Protein AF-A0A0F9EV91-F1 (afdb_monomer_lite)

pLDDT: mean 70.9, std 22.97, range [30.31, 96.44]

Secondary structure (DSSP, 8-state):
--HHHHHHHHHHHTS-HHHHHHHHH-TTS-HHHHHHHTT-SSTHHHHHHHHSTTS-HHHHHHHHHH-GGGTTT--TT-TTS-TTTSPP--S-------TT------S--------

Foldseek 3Di:
DDPVLVVLLVVLVPDDPVVLLVLLQDLPRAQSSLVSQCPDPPPVNVLSNQLHLNHDAVSLVVCCVVPVVCLLARNPNHPSHDPVSRPDCPPDPRPNPPPDDDDPPPDDPPPPDDD

Organism: NCBI:txid412755

Radius of gyration: 16.53 Å; chains: 1; bounding box: 35×43×43 Å

Structure (mmCIF, N/CA/C/O backbone):
data_AF-A0A0F9EV91-F1
#
_entry.id   AF-A0A0F9EV91-F1
#
loop_
_atom_site.group_PDB
_atom_site.id
_atom_site.type_symbol
_atom_site.label_atom_id
_atom_site.label_alt_id
_atom_site.label_comp_id
_atom_site.label_asym_id
_atom_site.label_entity_id
_atom_site.label_seq_id
_atom_site.pdbx_PDB_ins_code
_atom_site.Cartn_x
_atom_site.Cartn_y
_atom_site.Cartn_z
_atom_site.occupancy
_atom_site.B_iso_or_equiv
_atom_site.auth_seq_id
_atom_site.auth_comp_id
_atom_site.auth_asym_id
_atom_site.auth_atom_id
_atom_site.pdbx_PDB_model_num
ATOM 1 N N . MET A 1 1 ? 9.365 -17.463 0.350 1.00 67.69 1 MET A N 1
ATOM 2 C CA . MET A 1 1 ? 9.348 -16.663 -0.888 1.00 67.69 1 MET A CA 1
ATOM 3 C C . MET A 1 1 ? 9.057 -17.590 -2.054 1.00 67.69 1 MET A C 1
ATOM 5 O O . MET A 1 1 ? 9.754 -18.586 -2.202 1.00 67.69 1 MET A O 1
ATOM 9 N N . THR A 1 2 ? 7.993 -17.325 -2.809 1.00 90.00 2 THR A N 1
ATOM 10 C CA . THR A 1 2 ? 7.573 -18.135 -3.971 1.00 90.00 2 THR A CA 1
ATOM 11 C C . THR A 1 2 ? 8.093 -17.542 -5.288 1.00 90.00 2 THR A C 1
ATOM 13 O O . THR A 1 2 ? 8.370 -16.348 -5.348 1.00 90.00 2 THR A O 1
ATOM 16 N N . ILE A 1 3 ? 8.178 -18.339 -6.365 1.00 90.38 3 ILE A N 1
ATOM 17 C CA . ILE A 1 3 ? 8.597 -17.857 -7.704 1.00 90.38 3 ILE A CA 1
ATOM 18 C C . ILE A 1 3 ? 7.762 -16.639 -8.136 1.00 90.38 3 ILE A C 1
ATOM 20 O O . ILE A 1 3 ? 8.305 -15.615 -8.533 1.00 90.38 3 ILE A O 1
ATOM 24 N N . LYS A 1 4 ? 6.443 -16.697 -7.920 1.00 88.25 4 LYS A N 1
ATOM 25 C CA . LYS A 1 4 ? 5.525 -15.590 -8.225 1.00 88.25 4 LYS A CA 1
ATOM 26 C C . LYS A 1 4 ? 5.790 -14.322 -7.402 1.00 88.25 4 LYS A C 1
ATOM 28 O O . LYS A 1 4 ? 5.516 -13.227 -7.867 1.00 88.25 4 LYS A O 1
ATOM 33 N N . GLU A 1 5 ? 6.247 -14.434 -6.149 1.00 87.00 5 GLU A N 1
ATOM 34 C CA . GLU A 1 5 ? 6.655 -13.252 -5.361 1.00 87.00 5 GLU A CA 1
ATOM 35 C C . GLU A 1 5 ? 7.905 -12.605 -5.949 1.00 87.00 5 GLU A C 1
ATOM 37 O O . GLU A 1 5 ? 7.955 -11.383 -6.048 1.00 87.00 5 GLU A O 1
ATOM 42 N N . PHE A 1 6 ? 8.877 -13.421 -6.361 1.00 90.44 6 PHE A N 1
ATOM 43 C CA . PHE A 1 6 ? 10.119 -12.938 -6.952 1.00 90.44 6 PHE A CA 1
ATOM 44 C C . PHE A 1 6 ? 9.869 -12.196 -8.271 1.00 90.44 6 PHE A C 1
ATOM 46 O O . PHE A 1 6 ? 10.371 -11.092 -8.455 1.00 90.44 6 PHE A O 1
ATOM 53 N N . GLU A 1 7 ? 9.032 -12.750 -9.152 1.00 93.81 7 GLU A N 1
ATOM 54 C CA . GLU A 1 7 ? 8.648 -12.106 -10.417 1.00 93.81 7 GLU A CA 1
ATOM 55 C C . GLU A 1 7 ? 7.962 -10.754 -10.193 1.00 93.81 7 GLU A C 1
ATOM 57 O O . GLU A 1 7 ? 8.309 -9.768 -10.842 1.00 93.81 7 GLU A O 1
ATOM 62 N N . ILE A 1 8 ? 7.021 -10.684 -9.242 1.00 92.75 8 ILE A N 1
ATOM 63 C CA . ILE A 1 8 ? 6.346 -9.426 -8.901 1.00 92.75 8 ILE A CA 1
ATOM 64 C C . ILE A 1 8 ? 7.358 -8.421 -8.352 1.00 92.75 8 ILE A C 1
ATOM 66 O O . ILE A 1 8 ? 7.377 -7.281 -8.800 1.00 92.75 8 ILE A O 1
ATOM 70 N N . GLN A 1 9 ? 8.213 -8.822 -7.409 1.00 92.44 9 GLN A N 1
ATOM 71 C CA . GLN A 1 9 ? 9.213 -7.925 -6.833 1.00 92.44 9 GLN A CA 1
ATOM 72 C C . GLN A 1 9 ? 10.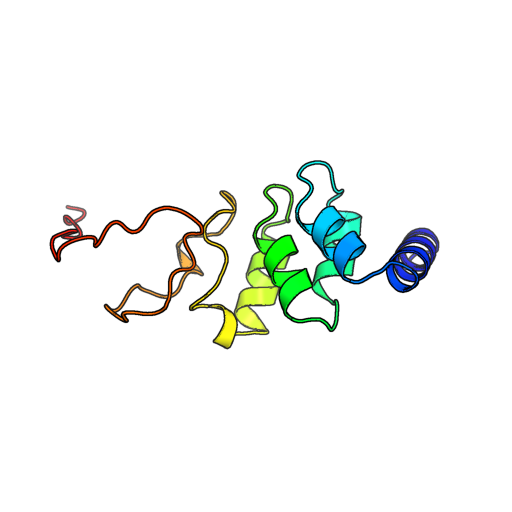181 -7.393 -7.897 1.00 92.44 9 GLN A C 1
ATOM 74 O O . GLN A 1 9 ? 10.485 -6.202 -7.900 1.00 92.44 9 GLN A O 1
ATOM 79 N N . TYR A 1 10 ? 10.626 -8.250 -8.817 1.00 93.38 10 TYR A N 1
ATOM 80 C CA . TYR A 1 10 ? 11.481 -7.851 -9.929 1.00 93.38 10 TYR A CA 1
ATOM 81 C C . TYR A 1 10 ? 10.779 -6.844 -10.848 1.00 93.38 10 TYR A C 1
ATOM 83 O O . TYR A 1 10 ? 11.345 -5.798 -11.161 1.00 93.38 10 TYR A O 1
ATOM 91 N N . ALA A 1 11 ? 9.523 -7.114 -11.220 1.00 94.56 11 ALA A N 1
ATOM 92 C CA . ALA A 1 11 ? 8.730 -6.199 -12.034 1.00 94.56 11 ALA A CA 1
ATOM 93 C C . ALA A 1 11 ? 8.560 -4.835 -11.346 1.00 94.56 11 ALA A C 1
ATOM 95 O O . ALA A 1 11 ? 8.824 -3.805 -11.963 1.00 94.56 11 ALA A O 1
ATOM 96 N N . LEU A 1 12 ? 8.199 -4.821 -10.059 1.00 94.81 12 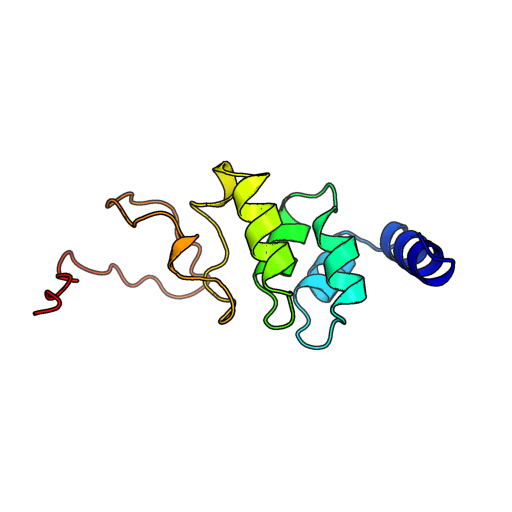LEU A N 1
ATOM 97 C CA . LEU A 1 12 ? 8.052 -3.591 -9.276 1.00 94.81 12 LEU A CA 1
ATOM 98 C C . LEU A 1 12 ? 9.370 -2.810 -9.168 1.00 94.81 12 LEU A C 1
ATOM 100 O O . LEU A 1 12 ? 9.352 -1.590 -9.272 1.00 94.81 12 LEU A O 1
ATOM 104 N N . GLY A 1 13 ? 10.512 -3.491 -9.033 1.00 92.69 13 GLY A N 1
ATOM 105 C CA . GLY A 1 13 ? 11.829 -2.849 -8.962 1.00 92.69 13 GLY A CA 1
ATOM 106 C C . GLY A 1 13 ? 12.264 -2.129 -10.245 1.00 92.69 13 GLY A C 1
ATOM 107 O O . GLY A 1 13 ? 13.189 -1.323 -10.201 1.00 92.69 13 GLY A O 1
ATOM 108 N N . SER A 1 14 ? 11.608 -2.406 -11.375 1.00 94.12 14 SER A N 1
ATOM 109 C CA . SER A 1 14 ? 11.851 -1.730 -12.659 1.00 94.12 14 SER A CA 1
ATOM 110 C C . SER A 1 14 ? 10.935 -0.527 -12.910 1.00 94.12 14 SER A C 1
ATOM 112 O O . SER A 1 14 ? 11.157 0.227 -13.858 1.00 94.12 14 SER A O 1
ATOM 114 N N . LEU A 1 15 ? 9.900 -0.347 -12.082 1.00 95.00 15 LEU A N 1
ATOM 115 C CA . LEU A 1 15 ? 8.934 0.736 -12.230 1.00 95.00 15 LEU A CA 1
ATOM 116 C C . LEU A 1 15 ? 9.480 2.054 -11.682 1.00 95.00 15 LEU A C 1
ATOM 118 O O . LEU A 1 15 ? 10.293 2.091 -10.758 1.00 95.00 15 LEU A O 1
ATOM 122 N N . SER A 1 16 ? 8.979 3.159 -12.234 1.00 96.00 16 SER A N 1
ATOM 123 C CA . SER A 1 16 ? 9.256 4.477 -11.672 1.00 96.00 16 SER A CA 1
ATOM 124 C C . SER A 1 16 ? 8.563 4.644 -10.316 1.00 96.00 16 SER A C 1
ATOM 126 O O . SER A 1 16 ? 7.532 4.025 -10.039 1.00 96.00 16 SER A O 1
ATOM 128 N N . ILE A 1 17 ? 9.081 5.548 -9.482 1.00 93.00 17 ILE A N 1
ATOM 129 C CA . ILE A 1 17 ? 8.441 5.903 -8.205 1.00 93.00 17 ILE A CA 1
ATOM 130 C C . ILE A 1 17 ? 6.993 6.360 -8.442 1.00 93.00 17 ILE A C 1
ATOM 132 O O . ILE A 1 17 ? 6.104 6.024 -7.664 1.00 93.00 17 ILE A O 1
ATOM 136 N N . ASP A 1 18 ? 6.724 7.087 -9.528 1.00 94.81 18 ASP A N 1
ATOM 137 C CA . ASP A 1 18 ? 5.375 7.558 -9.845 1.00 94.81 18 ASP A CA 1
ATOM 138 C C . ASP A 1 18 ? 4.426 6.417 -10.225 1.00 94.81 18 ASP A C 1
ATOM 140 O O . ASP A 1 18 ? 3.263 6.425 -9.813 1.00 94.81 18 ASP A O 1
ATOM 144 N N . ASP A 1 19 ? 4.910 5.400 -10.937 1.00 96.31 19 ASP A N 1
ATOM 145 C CA . ASP A 1 19 ? 4.122 4.204 -11.245 1.00 96.31 19 ASP A CA 1
ATOM 146 C C . ASP A 1 19 ? 3.836 3.387 -9.985 1.00 96.31 19 ASP A C 1
ATOM 148 O O . ASP A 1 19 ? 2.702 2.951 -9.777 1.00 96.31 19 ASP A O 1
ATOM 152 N N . LEU A 1 20 ? 4.822 3.250 -9.094 1.00 96.44 20 LEU A N 1
ATOM 153 C CA . LEU A 1 20 ? 4.639 2.603 -7.794 1.00 96.44 20 LEU A CA 1
ATOM 154 C C . LEU A 1 20 ? 3.604 3.347 -6.940 1.00 96.44 20 LEU A C 1
ATOM 156 O O . LEU A 1 20 ? 2.754 2.709 -6.317 1.00 96.44 20 LEU A O 1
ATOM 160 N N . ARG A 1 21 ? 3.597 4.688 -6.959 1.00 93.69 21 ARG A N 1
ATOM 161 C CA . ARG A 1 21 ? 2.563 5.502 -6.289 1.00 93.69 21 ARG A CA 1
ATOM 162 C C . ARG A 1 21 ? 1.184 5.264 -6.886 1.00 93.69 21 ARG A C 1
ATOM 164 O O . ARG A 1 21 ? 0.234 5.048 -6.135 1.00 93.69 21 ARG A O 1
ATOM 171 N N . ARG A 1 22 ? 1.061 5.292 -8.218 1.00 94.62 22 ARG A N 1
ATOM 172 C CA . ARG A 1 22 ? -0.207 5.025 -8.920 1.00 94.62 22 ARG A CA 1
ATOM 173 C C . ARG A 1 22 ? -0.734 3.637 -8.580 1.00 94.62 22 ARG A C 1
ATOM 175 O O . ARG A 1 22 ? -1.923 3.481 -8.316 1.00 94.62 22 ARG A O 1
ATOM 182 N N . LEU A 1 23 ? 0.152 2.645 -8.533 1.00 95.88 23 LEU A N 1
ATOM 183 C CA . LEU A 1 23 ? -0.189 1.277 -8.169 1.00 95.88 23 LEU A CA 1
ATOM 184 C C . LEU A 1 23 ? -0.626 1.184 -6.702 1.00 95.88 23 LEU A C 1
ATOM 186 O O . LEU A 1 23 ? -1.665 0.597 -6.414 1.00 95.88 23 LEU A O 1
ATOM 190 N N . ALA A 1 24 ? 0.102 1.819 -5.783 1.00 93.12 24 ALA A N 1
ATOM 191 C CA . ALA A 1 24 ? -0.250 1.856 -4.367 1.00 93.12 24 ALA A CA 1
ATOM 192 C C . ALA A 1 24 ? -1.604 2.541 -4.114 1.00 93.12 24 ALA A C 1
ATOM 194 O O . ALA A 1 24 ? -2.352 2.089 -3.258 1.00 93.12 24 ALA A O 1
ATOM 195 N N . GLN A 1 25 ? -1.961 3.581 -4.872 1.00 90.81 25 GLN A N 1
ATOM 196 C CA . GLN A 1 25 ? -3.242 4.292 -4.736 1.00 90.81 25 GLN A CA 1
ATOM 197 C C . GLN A 1 25 ? -4.430 3.587 -5.404 1.00 90.81 25 GLN A C 1
ATOM 199 O O . GLN A 1 25 ? -5.582 3.876 -5.078 1.00 90.81 25 GLN A O 1
ATOM 204 N N . ASN A 1 26 ? -4.179 2.700 -6.364 1.00 92.88 26 ASN A N 1
ATOM 205 C CA . ASN A 1 26 ? -5.232 2.072 -7.147 1.00 92.88 26 ASN A CA 1
ATOM 206 C C . ASN A 1 26 ? -6.011 1.052 -6.299 1.00 92.88 26 ASN A C 1
ATOM 208 O O . ASN A 1 26 ? -5.472 0.032 -5.868 1.00 92.88 26 ASN A O 1
ATOM 212 N N . SER A 1 27 ? -7.308 1.294 -6.107 1.00 89.50 27 SER A N 1
ATOM 213 C CA . SER A 1 27 ? -8.221 0.423 -5.353 1.00 89.50 27 SER A CA 1
ATOM 214 C C . SER A 1 27 ? -8.486 -0.933 -6.015 1.00 89.50 27 SER A C 1
ATOM 216 O O . SER A 1 27 ? -9.208 -1.746 -5.450 1.00 89.50 27 SER A O 1
ATOM 218 N N . ASN A 1 28 ? -7.918 -1.206 -7.190 1.00 92.75 28 ASN A N 1
ATOM 219 C CA . ASN A 1 28 ? -7.920 -2.528 -7.820 1.00 92.75 28 ASN A CA 1
ATOM 220 C C . ASN A 1 28 ? -6.598 -3.283 -7.621 1.00 92.75 28 ASN A C 1
ATOM 222 O O . ASN A 1 28 ? -6.481 -4.442 -8.023 1.00 92.75 28 ASN A O 1
ATOM 226 N N . THR A 1 29 ? -5.587 -2.656 -7.016 1.00 94.38 29 THR A N 1
ATOM 227 C CA . THR A 1 29 ? -4.312 -3.319 -6.747 1.00 94.38 29 THR A CA 1
ATOM 228 C C . THR A 1 29 ? -4.516 -4.459 -5.762 1.00 94.38 29 THR A C 1
ATOM 230 O O . THR A 1 29 ? -5.164 -4.320 -4.722 1.00 94.38 29 THR A O 1
ATOM 233 N N . SER A 1 30 ? -3.964 -5.619 -6.115 1.00 93.38 30 SER A N 1
ATOM 234 C CA . SER A 1 30 ? -4.117 -6.828 -5.314 1.00 93.38 30 SER A CA 1
ATOM 235 C C . SER A 1 30 ? -3.393 -6.718 -3.970 1.00 93.38 30 SER A C 1
ATOM 237 O O . SER A 1 30 ? -2.307 -6.141 -3.877 1.00 93.38 30 SER A O 1
ATOM 239 N N . LYS A 1 31 ? -3.943 -7.384 -2.948 1.00 91.12 31 LYS A N 1
ATOM 240 C CA . LYS A 1 31 ? -3.328 -7.502 -1.614 1.0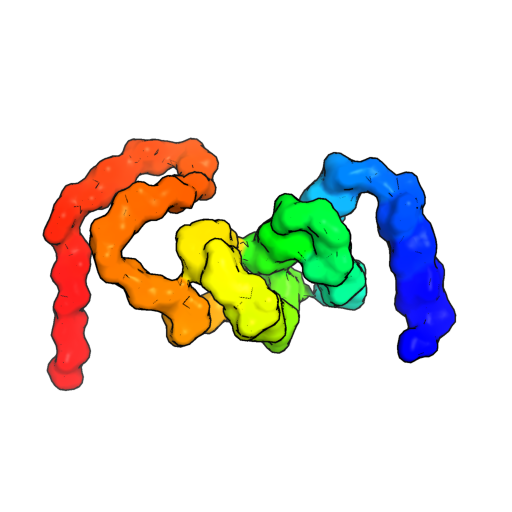0 91.12 31 LYS A CA 1
ATOM 241 C C . LYS A 1 31 ? -1.864 -7.939 -1.687 1.00 91.12 31 LYS A C 1
ATOM 243 O O . LYS A 1 31 ? -1.019 -7.352 -1.031 1.00 91.12 31 LYS A O 1
ATOM 248 N N . ARG A 1 32 ? -1.555 -8.912 -2.552 1.00 91.06 32 ARG A N 1
ATOM 249 C CA . ARG A 1 32 ? -0.202 -9.456 -2.726 1.00 91.06 32 ARG A CA 1
ATOM 250 C C . ARG A 1 32 ? 0.808 -8.410 -3.198 1.00 91.06 32 ARG A C 1
ATOM 252 O O . ARG A 1 32 ? 1.935 -8.403 -2.720 1.00 91.06 32 ARG A O 1
ATOM 259 N N . VAL A 1 33 ? 0.408 -7.532 -4.117 1.00 94.00 33 VAL A N 1
ATOM 260 C CA . VAL A 1 33 ? 1.256 -6.423 -4.579 1.00 94.00 33 VAL A CA 1
ATOM 261 C C . VAL A 1 33 ? 1.435 -5.394 -3.460 1.00 94.00 33 VAL A C 1
ATOM 263 O O . VAL A 1 33 ? 2.560 -4.981 -3.195 1.00 94.00 33 VAL A O 1
ATOM 266 N N . LEU A 1 34 ? 0.360 -5.043 -2.747 1.00 92.88 34 LEU A N 1
ATOM 267 C CA . LEU A 1 34 ? 0.406 -4.112 -1.611 1.00 92.88 34 LEU A CA 1
ATOM 268 C C . LEU A 1 34 ? 1.351 -4.602 -0.494 1.00 92.88 34 LEU A C 1
ATOM 270 O O . LEU A 1 34 ? 2.124 -3.809 0.038 1.00 92.88 34 LEU A O 1
ATOM 274 N N . THR A 1 35 ? 1.375 -5.909 -0.203 1.00 91.31 35 THR A N 1
ATOM 275 C CA . THR A 1 35 ? 2.308 -6.523 0.765 1.00 91.31 35 THR A CA 1
ATOM 276 C C . THR A 1 35 ? 3.777 -6.404 0.366 1.00 91.31 35 THR A C 1
ATOM 278 O O . THR A 1 35 ? 4.651 -6.415 1.229 1.00 91.31 35 THR A O 1
ATOM 281 N N . ILE A 1 36 ? 4.076 -6.300 -0.928 1.00 92.38 36 ILE A N 1
ATOM 282 C CA . ILE A 1 36 ? 5.449 -6.083 -1.396 1.00 92.38 36 ILE A CA 1
ATOM 283 C C . ILE A 1 36 ? 5.778 -4.587 -1.332 1.00 92.38 36 ILE A C 1
ATOM 285 O O . ILE A 1 36 ? 6.809 -4.215 -0.776 1.00 92.38 36 ILE A O 1
ATOM 289 N N . LEU A 1 37 ? 4.868 -3.728 -1.806 1.00 92.69 37 LEU A N 1
ATOM 290 C CA . LEU A 1 37 ? 5.038 -2.269 -1.813 1.00 92.69 37 LEU A CA 1
ATOM 291 C C . LEU A 1 37 ? 5.174 -1.656 -0.413 1.00 92.69 37 LEU A C 1
ATOM 293 O O . LEU A 1 37 ? 5.794 -0.608 -0.267 1.00 92.69 37 LEU A O 1
ATOM 297 N N . ILE A 1 38 ? 4.640 -2.284 0.639 1.00 89.62 38 ILE A N 1
ATOM 298 C CA . ILE A 1 38 ? 4.794 -1.753 2.004 1.00 89.62 38 ILE A CA 1
ATOM 299 C C . ILE A 1 38 ? 6.264 -1.711 2.468 1.00 89.62 38 ILE A C 1
ATOM 301 O O . ILE A 1 38 ? 6.635 -0.924 3.342 1.00 89.62 38 ILE A O 1
ATOM 305 N N . LYS A 1 39 ? 7.109 -2.556 1.870 1.00 88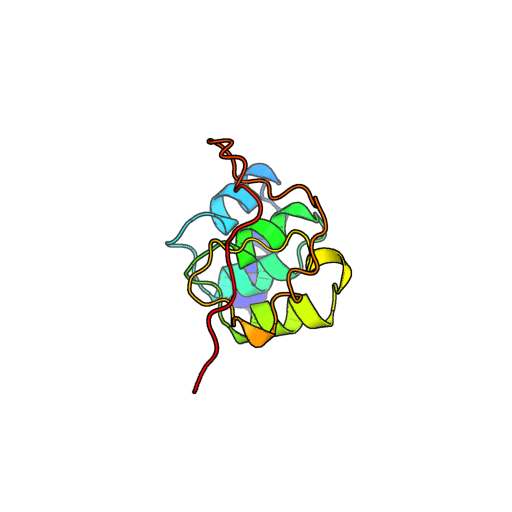.94 39 LYS A N 1
ATOM 306 C CA . LYS A 1 39 ? 8.543 -2.661 2.170 1.00 88.94 39 LYS A CA 1
ATOM 307 C C . LYS A 1 39 ? 9.392 -1.741 1.297 1.00 88.94 39 LYS A C 1
ATOM 309 O O . LYS A 1 39 ? 10.616 -1.792 1.386 1.00 88.94 39 LYS A O 1
ATOM 314 N N . ASP A 1 40 ? 8.758 -0.932 0.454 1.00 90.88 40 ASP A N 1
ATOM 315 C CA . ASP A 1 40 ? 9.452 -0.018 -0.438 1.00 90.88 40 ASP A CA 1
ATOM 316 C C . ASP A 1 40 ? 10.282 1.012 0.362 1.00 90.88 40 ASP A C 1
ATOM 318 O O . ASP A 1 40 ? 9.812 1.527 1.389 1.00 90.88 40 ASP A O 1
ATOM 322 N N . PRO A 1 41 ? 11.531 1.291 -0.056 1.00 86.88 41 PRO A N 1
ATOM 323 C CA . PRO A 1 41 ? 12.415 2.207 0.659 1.00 86.88 41 PRO A CA 1
ATOM 324 C C . PRO A 1 41 ? 11.960 3.671 0.574 1.00 86.88 41 PRO A C 1
ATOM 326 O O . PRO A 1 41 ? 12.315 4.469 1.446 1.00 86.88 41 PRO A O 1
ATOM 329 N N . TYR A 1 42 ? 11.180 4.048 -0.443 1.00 87.88 42 TYR A N 1
ATOM 330 C CA . TYR A 1 42 ? 10.661 5.401 -0.574 1.00 87.88 42 TYR A CA 1
ATOM 331 C C . TYR A 1 42 ? 9.503 5.610 0.399 1.00 87.88 42 TYR A C 1
ATOM 333 O O . TYR A 1 42 ? 8.442 5.002 0.294 1.00 87.88 42 TYR A O 1
ATOM 341 N N . TRP A 1 43 ? 9.696 6.522 1.352 1.00 81.56 43 TRP A N 1
ATOM 342 C CA . TRP A 1 43 ? 8.783 6.748 2.477 1.00 81.56 43 TRP A CA 1
ATOM 343 C C . TRP A 1 43 ? 7.321 7.018 2.079 1.00 81.56 43 TRP A C 1
ATOM 345 O O . TRP A 1 43 ? 6.410 6.721 2.848 1.00 81.56 43 TRP A O 1
ATOM 355 N N . ASN A 1 44 ? 7.081 7.572 0.890 1.00 85.25 44 ASN A N 1
ATOM 356 C CA . ASN A 1 44 ? 5.748 7.900 0.394 1.00 85.25 44 ASN A CA 1
ATOM 357 C C . ASN A 1 44 ? 5.000 6.684 -0.183 1.00 85.25 44 ASN A C 1
ATOM 359 O O . ASN A 1 44 ? 3.772 6.709 -0.232 1.00 85.25 44 ASN A O 1
ATOM 363 N N . ILE A 1 45 ? 5.689 5.618 -0.605 1.00 91.00 45 ILE A N 1
ATOM 364 C CA . ILE A 1 45 ? 5.040 4.429 -1.175 1.00 91.00 45 ILE A CA 1
ATOM 365 C C . ILE A 1 45 ? 4.226 3.679 -0.114 1.00 91.00 45 ILE A C 1
ATOM 367 O O . ILE A 1 45 ? 3.018 3.523 -0.324 1.00 91.00 45 ILE A O 1
ATOM 371 N N . PRO A 1 46 ? 4.780 3.298 1.057 1.00 88.00 46 PRO A N 1
ATOM 372 C CA . PRO A 1 46 ? 3.980 2.612 2.059 1.00 88.00 46 PRO A CA 1
ATOM 373 C C . PRO A 1 46 ? 2.872 3.507 2.645 1.00 88.00 46 PRO A C 1
ATOM 375 O O . PRO A 1 46 ? 1.856 2.986 3.094 1.00 88.00 46 PRO A O 1
ATOM 378 N N . TYR A 1 47 ? 2.996 4.842 2.571 1.00 85.12 47 TYR A N 1
ATOM 379 C CA . TYR A 1 47 ? 1.908 5.764 2.919 1.00 85.12 47 TYR A CA 1
ATOM 380 C C . TYR A 1 47 ? 0.699 5.535 2.001 1.00 85.12 47 TYR A C 1
ATOM 382 O O . TYR A 1 47 ? -0.417 5.319 2.471 1.00 85.12 47 TYR A O 1
ATOM 390 N N . TYR A 1 48 ? 0.907 5.501 0.682 1.00 87.69 48 TYR A N 1
ATOM 391 C CA . TYR A 1 48 ? -0.186 5.237 -0.258 1.00 87.69 48 TYR A CA 1
ATOM 392 C C . TYR A 1 48 ? -0.731 3.818 -0.159 1.00 87.69 48 TYR A C 1
ATOM 394 O O . TYR A 1 48 ? -1.931 3.629 -0.346 1.00 87.69 48 TYR A O 1
ATOM 402 N N . VAL A 1 49 ? 0.113 2.846 0.194 1.00 90.56 49 VAL A N 1
ATOM 403 C CA . VAL A 1 49 ? -0.348 1.490 0.499 1.00 90.56 49 VAL A CA 1
ATOM 404 C C . VAL A 1 49 ? -1.311 1.524 1.683 1.00 90.56 49 VAL A C 1
ATOM 406 O O . VAL A 1 49 ? -2.429 1.049 1.544 1.00 90.56 49 VAL A O 1
ATOM 409 N N . VAL A 1 50 ? -0.968 2.138 2.819 1.00 85.69 50 VAL A N 1
ATOM 410 C CA . VAL A 1 50 ? -1.896 2.214 3.967 1.00 85.69 50 VAL A CA 1
ATOM 411 C C . VAL A 1 50 ? -3.190 2.940 3.609 1.00 85.69 50 VAL A C 1
ATOM 413 O O . VAL A 1 50 ? -4.251 2.521 4.059 1.00 85.69 50 VAL A O 1
ATOM 416 N N . ALA A 1 51 ? -3.135 3.970 2.762 1.00 84.38 51 ALA A N 1
ATOM 417 C CA . ALA A 1 51 ? -4.322 4.690 2.300 1.00 84.38 51 ALA A CA 1
ATOM 418 C C . ALA A 1 51 ? -5.248 3.848 1.397 1.00 84.38 51 ALA A C 1
ATOM 420 O O . ALA A 1 51 ? -6.409 4.216 1.206 1.00 84.38 51 ALA A O 1
ATOM 421 N N . ASN A 1 52 ? -4.756 2.749 0.820 1.00 88.94 52 ASN A N 1
ATOM 422 C CA . ASN A 1 52 ? -5.514 1.920 -0.108 1.00 88.94 52 ASN A CA 1
ATOM 423 C C . ASN A 1 52 ? -6.560 1.066 0.633 1.00 88.94 52 ASN A C 1
ATOM 425 O O . ASN A 1 52 ? -6.188 0.286 1.510 1.00 88.94 52 ASN A O 1
ATOM 429 N N . PRO A 1 53 ? -7.852 1.122 0.257 1.00 84.88 53 PRO A N 1
ATOM 430 C CA . PRO A 1 53 ? -8.917 0.377 0.936 1.00 84.88 53 PRO A CA 1
ATOM 431 C C . PRO A 1 53 ? -8.767 -1.150 0.856 1.00 84.88 53 PRO A C 1
ATOM 433 O O . PRO A 1 53 ? -9.380 -1.860 1.646 1.00 84.88 53 PRO A O 1
ATOM 436 N N . ASN A 1 54 ? -7.955 -1.679 -0.064 1.00 88.88 54 ASN A N 1
ATOM 437 C CA . ASN A 1 54 ? -7.677 -3.114 -0.132 1.00 88.88 54 ASN A CA 1
ATOM 438 C C . ASN A 1 54 ? -6.548 -3.564 0.791 1.00 88.88 54 ASN A C 1
ATOM 440 O O . ASN A 1 54 ? -6.302 -4.772 0.881 1.00 88.88 54 ASN A O 1
ATOM 444 N N . THR A 1 55 ? -5.845 -2.635 1.441 1.00 88.06 55 THR A N 1
ATOM 445 C CA . THR A 1 55 ? -4.708 -2.980 2.288 1.00 88.06 55 THR A CA 1
ATOM 446 C C . THR A 1 55 ? -5.174 -3.797 3.488 1.00 88.06 55 THR A C 1
ATOM 448 O O . THR A 1 55 ? -6.046 -3.346 4.236 1.00 88.06 55 THR A O 1
ATOM 451 N N . PRO A 1 56 ? -4.620 -5.011 3.657 1.00 85.50 56 PRO A N 1
ATOM 452 C CA . PRO A 1 56 ? -4.920 -5.874 4.787 1.00 85.50 56 PRO A CA 1
ATOM 453 C C . PRO A 1 56 ? -4.609 -5.230 6.141 1.00 85.50 56 PRO A C 1
ATOM 455 O O . PRO A 1 56 ? -3.634 -4.494 6.291 1.00 85.50 56 PRO A O 1
ATOM 458 N N . ILE A 1 57 ? -5.444 -5.543 7.129 1.00 83.00 57 ILE A N 1
ATOM 459 C CA . ILE A 1 57 ? -5.394 -4.962 8.471 1.00 83.00 57 ILE A CA 1
ATOM 460 C C . ILE A 1 57 ? -4.096 -5.266 9.223 1.00 83.00 57 ILE A C 1
ATOM 462 O O . ILE A 1 57 ? -3.535 -4.404 9.890 1.00 83.00 57 ILE A O 1
ATOM 466 N N . ASP A 1 58 ? -3.595 -6.483 9.060 1.00 82.62 58 ASP A N 1
ATOM 467 C CA . ASP A 1 58 ? -2.351 -6.991 9.627 1.00 82.62 58 ASP A CA 1
ATOM 468 C C . ASP A 1 58 ? -1.145 -6.164 9.171 1.00 82.62 58 ASP A C 1
ATOM 470 O O . ASP A 1 58 ? -0.304 -5.808 9.991 1.00 82.62 58 ASP A O 1
ATOM 474 N N . ILE A 1 59 ? -1.116 -5.756 7.899 1.00 83.25 59 ILE A N 1
ATOM 475 C CA . ILE A 1 59 ? -0.046 -4.914 7.342 1.00 83.25 59 ILE A CA 1
ATOM 476 C C . ILE A 1 59 ? -0.090 -3.502 7.930 1.00 83.25 59 ILE A C 1
ATOM 478 O O . ILE A 1 59 ? 0.948 -2.903 8.208 1.00 83.25 59 ILE A O 1
ATOM 482 N N . ILE A 1 60 ? -1.294 -2.963 8.129 1.00 79.38 60 ILE A N 1
ATOM 483 C CA . ILE A 1 60 ? -1.494 -1.643 8.737 1.00 79.38 60 ILE A CA 1
ATOM 484 C C . ILE A 1 60 ? -0.970 -1.652 10.182 1.00 79.38 60 ILE A C 1
ATOM 486 O O . ILE A 1 60 ? -0.245 -0.737 10.576 1.00 79.38 60 ILE A O 1
ATOM 490 N N . VAL A 1 61 ? -1.294 -2.698 10.951 1.00 77.31 61 VAL A N 1
ATOM 491 C CA . VAL A 1 61 ? -0.830 -2.873 12.336 1.00 77.31 61 VAL A CA 1
ATOM 492 C C . VAL A 1 61 ? 0.688 -3.065 12.392 1.00 77.31 61 VAL A C 1
ATOM 494 O O . VAL A 1 61 ? 1.356 -2.388 13.172 1.00 77.31 61 VAL A O 1
ATOM 497 N N . GLU A 1 62 ? 1.256 -3.929 11.545 1.00 77.56 62 GLU A N 1
ATOM 498 C CA . GLU A 1 62 ? 2.708 -4.152 11.464 1.00 77.56 62 GLU A CA 1
ATOM 499 C C . GLU A 1 62 ? 3.460 -2.837 11.210 1.00 77.56 62 GLU A C 1
ATOM 501 O O . GLU A 1 62 ? 4.474 -2.542 11.850 1.00 77.56 62 GLU A O 1
ATOM 506 N N . LEU A 1 63 ? 2.941 -2.001 10.311 1.00 75.50 63 LEU A N 1
ATOM 507 C CA . LEU A 1 63 ? 3.568 -0.730 9.982 1.00 75.50 63 LEU A CA 1
ATOM 508 C C . LEU A 1 63 ? 3.475 0.293 11.120 1.00 75.50 63 LEU A C 1
ATOM 510 O O . LEU A 1 63 ? 4.452 0.994 11.384 1.00 75.50 63 LEU A O 1
ATOM 514 N N . ALA A 1 64 ? 2.337 0.356 11.814 1.00 70.94 64 ALA A N 1
ATOM 515 C CA . ALA A 1 64 ? 2.157 1.231 12.971 1.00 70.94 64 ALA A CA 1
ATOM 516 C C . ALA A 1 64 ? 3.139 0.885 14.106 1.00 70.94 64 ALA A C 1
ATOM 518 O O . ALA A 1 64 ? 3.702 1.782 14.736 1.00 70.94 64 ALA A O 1
ATOM 519 N N . LEU A 1 65 ? 3.401 -0.409 14.321 1.00 70.12 65 LEU A N 1
ATOM 520 C CA . LEU A 1 65 ? 4.345 -0.891 15.334 1.00 70.12 65 LEU A CA 1
ATOM 521 C C . LEU A 1 65 ? 5.811 -0.659 14.945 1.00 70.12 65 LEU A C 1
ATOM 523 O O . LEU A 1 65 ? 6.642 -0.365 15.802 1.00 70.12 65 LEU A O 1
ATOM 527 N N . THR A 1 66 ? 6.146 -0.799 13.661 1.00 67.69 66 THR A N 1
ATOM 528 C CA . THR A 1 66 ? 7.535 -0.705 13.176 1.00 67.69 66 THR A CA 1
ATOM 529 C C . THR A 1 66 ? 7.976 0.721 12.850 1.00 67.69 66 THR A C 1
ATOM 531 O O . 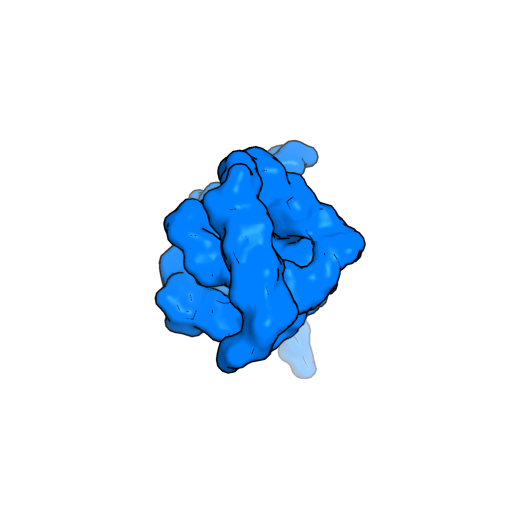THR A 1 66 ? 9.173 1.012 12.881 1.00 67.69 66 THR A O 1
ATOM 534 N N . LYS A 1 67 ? 7.035 1.627 12.554 1.00 67.25 67 LYS A N 1
ATOM 535 C CA . LYS A 1 67 ? 7.302 3.033 12.209 1.00 67.25 67 LYS A CA 1
ATOM 536 C C . LYS A 1 67 ? 6.456 3.976 13.073 1.00 67.25 67 LYS A C 1
ATOM 538 O O . LYS A 1 67 ? 5.562 4.644 12.558 1.00 67.25 67 LYS A O 1
ATOM 543 N N . PRO A 1 68 ? 6.751 4.109 14.378 1.00 57.28 68 PRO A N 1
ATOM 544 C CA . PRO A 1 68 ? 5.921 4.883 15.307 1.00 57.28 68 PRO A CA 1
ATOM 545 C C . PRO A 1 68 ? 5.826 6.379 14.956 1.00 57.28 68 PRO A C 1
ATOM 547 O O . PRO A 1 68 ? 4.835 7.030 15.281 1.00 57.28 68 PRO A O 1
ATOM 550 N N . TRP A 1 69 ? 6.806 6.940 14.235 1.00 57.22 69 TRP A N 1
ATOM 551 C CA . TRP A 1 69 ? 6.739 8.324 13.740 1.00 57.22 69 TRP A CA 1
ATOM 552 C C . TRP A 1 69 ? 5.686 8.532 12.638 1.00 57.22 69 TRP A C 1
ATOM 554 O O . TRP A 1 69 ? 5.320 9.673 12.376 1.00 57.22 69 TRP A O 1
ATOM 564 N N . TRP A 1 70 ? 5.157 7.464 12.025 1.00 59.00 70 TRP A N 1
ATOM 565 C CA . TRP A 1 70 ? 4.031 7.543 11.083 1.00 59.00 70 TRP A CA 1
ATOM 566 C C . TRP A 1 70 ? 2.690 7.757 11.767 1.00 59.00 70 TRP A C 1
ATOM 568 O O . TRP A 1 70 ? 1.765 8.211 11.102 1.00 59.00 70 TRP A O 1
ATOM 578 N N . GLY A 1 71 ? 2.571 7.483 13.071 1.00 53.97 71 GLY A N 1
ATOM 579 C CA . GLY A 1 71 ? 1.294 7.575 13.779 1.00 53.97 71 GLY A CA 1
ATOM 580 C C . GLY A 1 71 ? 0.610 8.937 13.615 1.00 53.97 71 GLY A C 1
ATOM 581 O O . GLY A 1 71 ? -0.611 8.993 13.535 1.00 53.97 71 GLY A O 1
ATOM 582 N N . ARG A 1 72 ? 1.377 10.031 13.492 1.00 52.66 72 ARG A N 1
ATOM 583 C CA . ARG A 1 72 ? 0.833 11.397 13.366 1.00 52.66 72 ARG A CA 1
ATOM 584 C C . ARG A 1 72 ? 0.300 11.745 11.976 1.00 52.66 72 ARG A C 1
ATOM 586 O O . ARG A 1 72 ? -0.635 12.529 11.887 1.00 52.66 72 ARG A O 1
ATOM 593 N N . ASP A 1 73 ? 0.860 11.145 10.928 1.00 58.56 73 ASP A N 1
ATOM 594 C CA . ASP A 1 73 ? 0.528 11.455 9.530 1.00 58.56 73 ASP A CA 1
ATOM 595 C C . ASP A 1 73 ? -0.138 10.270 8.822 1.00 58.56 73 ASP A C 1
ATOM 597 O O . ASP A 1 73 ? -0.270 10.257 7.601 1.00 58.56 73 ASP A O 1
ATOM 601 N N . MET A 1 74 ? -0.543 9.238 9.562 1.00 61.62 74 MET A N 1
ATOM 602 C CA . MET A 1 74 ? -1.094 8.023 8.981 1.00 61.62 74 MET A CA 1
ATOM 603 C C . MET A 1 74 ? -2.350 8.360 8.160 1.00 61.62 74 MET A C 1
ATOM 605 O O . MET A 1 74 ? -3.208 9.115 8.625 1.00 61.62 74 MET A O 1
ATOM 609 N N . PRO A 1 75 ? -2.495 7.846 6.928 1.00 62.50 75 PRO A N 1
ATOM 610 C CA . PRO A 1 75 ? -3.614 8.225 6.083 1.00 62.50 75 PRO A CA 1
ATOM 611 C C . PRO A 1 75 ? -4.914 7.627 6.625 1.00 62.50 75 PRO A C 1
ATOM 613 O O . PRO A 1 75 ? -5.290 6.515 6.271 1.00 62.50 75 PRO A O 1
ATOM 616 N N . VAL A 1 76 ? -5.653 8.414 7.414 1.00 57.62 76 VAL A N 1
ATOM 617 C CA . VAL A 1 76 ? -6.961 8.083 8.033 1.00 57.62 76 VAL A CA 1
ATOM 618 C C . VAL A 1 76 ? -8.073 7.818 6.993 1.00 57.62 76 VAL A C 1
ATOM 620 O O . VAL A 1 76 ? -9.240 7.641 7.317 1.00 57.62 76 VAL A O 1
ATOM 623 N N . ARG A 1 77 ? -7.736 7.785 5.698 1.00 62.75 77 ARG A N 1
ATOM 624 C CA . ARG A 1 77 ? -8.679 7.568 4.593 1.00 62.75 77 ARG A CA 1
ATOM 625 C C . ARG A 1 77 ? -8.988 6.097 4.329 1.00 62.75 77 ARG A C 1
ATOM 627 O O . ARG A 1 77 ? -9.935 5.829 3.595 1.00 62.75 77 ARG A O 1
ATOM 634 N N . ASN A 1 78 ? -8.221 5.160 4.887 1.00 69.38 78 ASN A N 1
ATOM 635 C CA . ASN A 1 78 ? -8.534 3.744 4.737 1.00 69.38 78 ASN A CA 1
ATOM 636 C C . ASN A 1 78 ? -9.567 3.318 5.799 1.00 69.38 78 ASN A C 1
ATOM 638 O O . ASN A 1 78 ? -9.254 3.362 6.991 1.00 69.38 78 ASN A O 1
ATOM 642 N N . PRO A 1 79 ? -10.777 2.883 5.391 1.00 67.94 79 PRO A N 1
ATOM 643 C CA . PRO A 1 79 ? -11.847 2.503 6.316 1.00 67.94 79 PRO A CA 1
ATOM 644 C C . PRO A 1 79 ? -11.497 1.294 7.189 1.00 67.94 79 PRO A C 1
ATOM 646 O O . PRO A 1 79 ? -12.163 1.065 8.195 1.00 67.94 79 PRO A O 1
ATOM 649 N N . ASN A 1 80 ? -10.467 0.530 6.821 1.00 71.38 80 ASN A N 1
ATOM 650 C CA . ASN A 1 80 ? -10.025 -0.625 7.586 1.00 71.38 80 ASN A CA 1
ATOM 651 C C . ASN A 1 80 ? -9.089 -0.252 8.738 1.00 71.38 80 ASN A C 1
ATOM 653 O O . ASN A 1 80 ? -8.791 -1.130 9.529 1.00 71.38 80 ASN A O 1
ATOM 657 N N . ILE A 1 81 ? -8.605 0.990 8.862 1.00 69.50 81 ILE A N 1
ATOM 658 C CA . ILE A 1 81 ? -7.680 1.342 9.948 1.00 69.50 81 ILE A CA 1
ATOM 659 C C . ILE A 1 81 ? -8.395 1.206 11.310 1.00 69.50 81 ILE A C 1
ATOM 661 O O . ILE A 1 81 ? -9.405 1.882 11.530 1.00 69.50 81 ILE A O 1
ATOM 665 N N . PRO A 1 82 ? -7.882 0.374 12.238 1.00 69.06 82 PRO A N 1
ATOM 666 C CA . PRO A 1 82 ? -8.408 0.271 13.587 1.00 69.06 82 PRO A CA 1
ATOM 667 C C . PRO A 1 82 ? -8.270 1.611 14.308 1.00 69.06 82 PRO A C 1
ATOM 669 O O . PRO A 1 82 ? -7.231 2.269 14.253 1.00 69.06 82 PRO A O 1
ATOM 672 N N . LYS A 1 83 ? -9.325 2.036 15.001 1.00 68.44 83 LYS A N 1
ATOM 673 C CA . LYS A 1 83 ? -9.314 3.320 15.719 1.00 68.44 83 LYS A CA 1
ATOM 674 C C . LYS A 1 83 ? -8.370 3.307 16.923 1.00 68.44 83 LYS A C 1
ATOM 676 O O . LYS A 1 83 ? -7.893 4.359 17.318 1.00 68.44 83 LYS A O 1
ATOM 681 N N . ASP A 1 84 ? -8.112 2.132 17.479 1.00 69.25 84 ASP A N 1
ATOM 682 C CA . ASP A 1 84 ? -7.238 1.868 18.623 1.00 69.25 84 ASP A CA 1
ATOM 683 C C . ASP A 1 84 ? -5.740 1.928 18.287 1.00 69.25 84 ASP A C 1
ATOM 685 O O . ASP A 1 84 ? -4.930 2.064 19.200 1.00 69.25 84 ASP A O 1
ATOM 689 N N . ILE A 1 85 ? -5.360 1.879 17.002 1.00 64.75 85 ILE A N 1
ATOM 690 C CA . ILE A 1 85 ? -3.964 2.090 16.574 1.00 64.75 85 ILE A CA 1
ATOM 691 C C . ILE A 1 85 ? -3.676 3.528 16.122 1.00 64.75 85 ILE A C 1
ATOM 693 O O . ILE A 1 85 ? -2.516 3.887 15.917 1.00 64.75 85 ILE A O 1
ATOM 697 N N . LEU A 1 86 ? -4.714 4.351 15.940 1.00 60.38 86 LEU A N 1
ATOM 698 C CA . LEU A 1 86 ? -4.541 5.779 15.692 1.00 60.38 86 LEU A CA 1
ATOM 699 C C . LEU A 1 86 ? -4.094 6.436 17.007 1.00 60.38 86 LEU A C 1
ATOM 701 O O . LEU A 1 86 ? -4.696 6.159 18.047 1.00 60.38 86 LEU A O 1
ATOM 705 N N . PRO A 1 87 ? -3.056 7.292 17.012 1.00 52.00 87 PRO A N 1
ATOM 706 C CA . PRO A 1 87 ? -2.686 7.994 18.231 1.00 52.00 87 PRO A CA 1
ATOM 707 C C . PRO A 1 87 ? -3.863 8.837 18.726 1.00 52.00 87 PRO A C 1
ATOM 709 O O . PRO A 1 87 ? -4.551 9.474 17.929 1.00 52.00 87 PRO A O 1
ATOM 712 N N . GLU A 1 88 ? -4.074 8.847 20.046 1.00 45.09 88 GLU A N 1
ATOM 713 C CA . GLU A 1 88 ? -5.022 9.759 20.688 1.00 45.09 88 GLU A CA 1
ATOM 714 C C . GLU A 1 88 ? -4.750 11.186 20.198 1.00 45.09 88 GLU A C 1
ATOM 716 O O . GLU A 1 88 ? -3.632 11.697 20.339 1.00 45.09 88 GLU A O 1
ATOM 721 N N . ASP A 1 89 ? -5.768 11.827 19.624 1.00 50.66 89 ASP A N 1
ATOM 722 C CA . ASP A 1 89 ? -5.715 13.227 19.220 1.00 50.66 89 ASP A CA 1
ATOM 723 C C . ASP A 1 89 ? -5.602 14.110 20.473 1.00 50.66 89 ASP A C 1
ATOM 725 O O . ASP A 1 89 ? -6.589 14.564 21.050 1.00 50.66 89 ASP A O 1
ATOM 729 N N . LYS A 1 90 ? -4.370 14.301 20.956 1.00 38.47 90 LYS A N 1
ATOM 730 C CA . LYS A 1 90 ? -4.044 15.177 22.091 1.00 38.47 90 LYS A CA 1
ATOM 731 C C . LYS A 1 90 ? -3.734 16.596 21.629 1.00 38.47 90 LYS A C 1
ATOM 733 O O . LYS A 1 90 ? -2.710 17.159 22.009 1.00 38.47 90 LYS A O 1
ATOM 738 N N . GLY A 1 91 ? -4.599 17.166 20.790 1.00 40.62 91 GLY A N 1
ATOM 739 C CA . GLY A 1 91 ? -4.613 18.606 20.513 1.00 40.62 91 GLY A CA 1
ATOM 740 C C . GLY A 1 91 ? -3.343 19.150 19.857 1.00 40.62 91 GLY A C 1
ATOM 741 O O . GLY A 1 91 ? -3.052 20.344 19.954 1.00 40.62 91 GLY A O 1
ATOM 742 N N . HIS A 1 92 ? -2.565 18.308 19.177 1.00 36.69 92 HIS A N 1
ATOM 743 C CA . HIS A 1 92 ? -1.472 18.812 18.364 1.00 36.69 92 HIS A CA 1
ATOM 744 C C . HIS A 1 92 ? -2.046 19.299 17.036 1.00 36.69 92 HIS A C 1
ATOM 746 O O . HIS A 1 92 ? -2.627 18.522 16.283 1.00 36.69 92 HIS A O 1
ATOM 752 N N . LYS A 1 93 ? -1.800 20.578 16.717 1.00 41.03 93 LYS A N 1
ATOM 753 C CA . LYS A 1 93 ? -1.891 21.161 15.365 1.00 41.03 93 LYS A CA 1
ATOM 754 C C . LYS A 1 93 ? -0.861 20.510 14.421 1.00 41.03 93 LYS A C 1
ATOM 756 O O . LYS A 1 93 ? -0.027 21.187 13.825 1.00 41.03 93 LYS A O 1
ATOM 761 N N . GLY A 1 94 ? -0.847 19.181 14.359 1.00 37.34 94 GLY A N 1
ATOM 762 C CA . GLY A 1 94 ? -0.135 18.415 13.354 1.00 37.34 94 GLY A CA 1
ATOM 763 C C . GLY A 1 94 ? -0.805 18.669 12.017 1.00 37.34 94 GLY A C 1
ATOM 764 O O . GLY A 1 94 ? -2.014 18.876 11.947 1.00 37.34 94 GLY A O 1
ATOM 765 N N . TRP A 1 95 ? -0.015 18.748 10.961 1.00 32.88 95 TRP A N 1
ATOM 766 C CA . TRP A 1 95 ? -0.516 19.001 9.624 1.00 32.88 95 TRP A CA 1
ATOM 767 C C . TRP A 1 95 ? -1.277 17.772 9.138 1.00 32.88 95 TRP A C 1
ATOM 769 O O . TRP A 1 95 ? -0.723 16.901 8.479 1.00 32.88 95 TRP A O 1
ATOM 779 N N . TRP A 1 96 ? -2.572 17.711 9.436 1.00 41.72 96 TRP A N 1
ATOM 780 C CA . TRP A 1 96 ? -3.466 16.801 8.745 1.00 41.72 96 TRP A CA 1
ATOM 781 C C . TRP A 1 96 ? -3.484 17.246 7.283 1.00 41.72 96 TRP A C 1
ATOM 783 O O . TRP A 1 96 ? -4.135 18.233 6.938 1.00 41.72 96 TRP A O 1
ATOM 793 N N . LEU A 1 97 ? -2.749 16.552 6.411 1.00 36.78 97 LEU A N 1
ATOM 794 C CA . LEU A 1 97 ? -2.814 16.748 4.962 1.00 36.78 97 LEU A CA 1
ATOM 795 C C . LEU A 1 97 ? -4.164 16.225 4.439 1.00 36.78 97 LEU A C 1
ATOM 797 O O . LEU A 1 97 ? -4.244 15.290 3.641 1.00 36.78 97 LEU A O 1
ATOM 801 N N . PHE A 1 98 ? -5.254 16.864 4.864 1.00 35.03 98 PHE A N 1
ATOM 802 C CA . PHE A 1 98 ? -6.483 16.926 4.098 1.00 35.03 98 PHE A CA 1
ATOM 803 C C . PHE A 1 98 ? -6.159 17.715 2.837 1.00 35.03 98 PHE A C 1
ATOM 805 O O . PHE A 1 98 ? -6.255 18.940 2.789 1.00 35.03 98 PHE A O 1
ATOM 812 N N . TRP A 1 99 ? -5.728 17.010 1.795 1.00 30.77 99 TRP A N 1
ATOM 813 C CA . TRP A 1 99 ? -5.661 17.599 0.469 1.00 30.77 99 TRP A CA 1
ATOM 814 C C . TRP A 1 99 ? -7.077 18.022 0.061 1.00 30.77 99 TRP A C 1
ATOM 816 O O . TRP A 1 99 ? -7.904 17.191 -0.320 1.00 30.77 99 TRP A O 1
ATOM 826 N N . GLY A 1 100 ? -7.333 19.326 0.188 1.00 30.89 100 GLY A N 1
ATOM 827 C CA . GLY A 1 100 ? -8.422 20.033 -0.468 1.00 30.89 100 GLY A CA 1
ATOM 828 C C . GLY A 1 100 ? -9.721 20.184 0.318 1.00 30.89 100 GLY A C 1
ATOM 829 O O . GLY A 1 100 ? -10.756 19.842 -0.239 1.00 30.89 100 GLY A O 1
ATOM 830 N N . LYS A 1 101 ? -9.678 20.715 1.551 1.00 30.31 101 LYS A N 1
ATOM 831 C CA . LYS A 1 101 ? -10.494 21.855 2.049 1.00 30.31 101 LYS A CA 1
ATOM 832 C C . LYS A 1 101 ? -10.091 22.145 3.496 1.00 30.31 101 LYS A C 1
ATOM 834 O O . LYS A 1 101 ? -10.375 21.350 4.384 1.00 30.31 101 LYS A O 1
ATOM 839 N N . GLU A 1 102 ? -9.461 23.293 3.730 1.00 31.23 102 GLU A N 1
ATOM 840 C CA . GLU A 1 102 ? -9.346 23.848 5.077 1.00 31.23 102 GLU A CA 1
ATOM 841 C C . GLU A 1 102 ? -10.758 24.051 5.634 1.00 31.23 102 GLU A C 1
ATOM 843 O O . GLU A 1 102 ? -11.532 24.881 5.154 1.00 31.23 102 GLU A O 1
ATOM 848 N N . LYS A 1 103 ? -11.112 23.269 6.647 1.00 34.41 103 LYS A N 1
ATOM 849 C CA . LYS A 1 103 ? -12.037 23.732 7.671 1.00 34.41 103 LYS A CA 1
ATOM 850 C C . LYS A 1 103 ? -11.274 23.682 8.976 1.00 34.41 103 LYS A C 1
ATOM 852 O O . LYS A 1 103 ? -10.911 22.608 9.445 1.00 34.41 103 LYS A O 1
ATOM 857 N N . THR A 1 104 ? -11.013 24.858 9.531 1.00 31.97 104 THR A N 1
ATOM 858 C CA . THR A 1 104 ? -10.661 25.013 10.936 1.00 31.97 104 THR A CA 1
ATOM 859 C C . THR A 1 104 ? -11.803 24.401 11.740 1.00 31.97 104 THR A C 1
ATOM 861 O O . THR A 1 104 ? -12.915 24.931 11.742 1.00 31.97 104 THR A O 1
ATOM 864 N N . VAL A 1 105 ? -11.573 23.231 12.331 1.00 38.69 105 VAL A N 1
ATOM 865 C CA . VAL A 1 105 ? -12.518 22.667 13.292 1.00 38.69 105 VAL A CA 1
ATOM 866 C C . VAL A 1 105 ? -12.286 23.443 14.581 1.00 38.69 105 VAL A C 1
ATOM 868 O O . VAL A 1 105 ? -11.260 23.279 15.234 1.00 38.69 105 VAL A O 1
ATOM 871 N N . ASP A 1 106 ? -13.193 24.376 14.851 1.00 37.00 106 ASP A N 1
ATOM 872 C CA . ASP A 1 106 ? -13.246 25.133 16.097 1.00 37.00 106 ASP A CA 1
ATOM 873 C C . ASP A 1 106 ? -13.434 24.164 17.282 1.00 37.00 106 ASP A C 1
ATOM 875 O O . ASP A 1 106 ? -14.023 23.093 17.116 1.00 37.00 106 ASP A O 1
ATOM 879 N N . GLU A 1 107 ? -12.919 24.536 18.453 1.00 33.66 107 GLU A N 1
ATOM 880 C CA . GLU A 1 107 ? -12.551 23.720 19.634 1.00 33.66 107 GLU A CA 1
ATOM 881 C C . GLU A 1 107 ? -13.673 22.910 20.342 1.00 33.66 107 GLU A C 1
ATOM 883 O O . GLU A 1 107 ? -13.640 22.698 21.553 1.00 33.66 107 GLU A O 1
ATOM 888 N N . THR A 1 108 ? -14.695 22.413 19.646 1.00 34.19 108 THR A N 1
ATOM 889 C CA . THR A 1 108 ? -15.903 21.850 20.279 1.00 34.19 108 THR A CA 1
ATOM 890 C C . THR A 1 108 ? -16.350 20.488 19.749 1.00 34.19 108 THR A C 1
ATOM 892 O O . THR A 1 108 ? -17.542 20.194 19.732 1.00 34.19 108 THR A O 1
ATOM 895 N N . TYR A 1 109 ? -15.423 19.574 19.448 1.00 34.97 109 TYR A N 1
ATOM 896 C CA . TYR A 1 109 ? -15.750 18.141 19.520 1.00 34.97 109 TYR A CA 1
ATOM 897 C C . TYR A 1 109 ? -15.477 17.613 20.930 1.00 34.97 109 TYR A C 1
ATOM 899 O O . TYR A 1 109 ? -14.518 16.899 21.210 1.00 34.97 109 TYR A O 1
ATOM 907 N N . ARG A 1 110 ? -16.379 17.996 21.842 1.00 33.19 110 ARG A N 1
ATOM 908 C CA . ARG A 1 110 ? -16.623 17.265 23.085 1.00 33.19 110 ARG A CA 1
ATOM 909 C C . ARG A 1 110 ? -16.857 15.798 22.725 1.00 33.19 110 ARG A C 1
ATOM 911 O O . ARG A 1 110 ? -17.861 15.454 22.104 1.00 33.19 110 ARG A O 1
ATOM 918 N N . ILE A 1 111 ? -15.940 14.942 23.154 1.00 33.16 111 ILE A N 1
ATOM 919 C CA . ILE A 1 111 ? -16.201 13.532 23.434 1.00 33.16 111 ILE A CA 1
ATOM 920 C C . ILE A 1 111 ? -17.361 13.487 24.434 1.00 33.16 111 ILE A C 1
ATOM 922 O O . ILE A 1 111 ? -17.174 13.637 25.640 1.00 33.16 111 ILE A O 1
ATOM 926 N N . ASN A 1 112 ? -18.584 13.354 23.923 1.00 31.59 112 ASN A N 1
ATOM 927 C CA . ASN A 1 112 ? -19.724 12.991 24.746 1.00 31.59 112 ASN A CA 1
ATOM 928 C C . ASN A 1 112 ? -19.521 11.533 25.166 1.00 31.59 112 ASN A C 1
ATOM 930 O O . ASN A 1 112 ? -19.722 10.609 24.382 1.00 31.59 112 ASN A O 1
ATOM 934 N N . SER A 1 113 ? -19.015 11.395 26.391 1.00 33.53 113 SER A N 1
ATOM 935 C CA . SER A 1 113 ? -19.419 10.423 27.409 1.00 33.53 113 SER A CA 1
ATOM 936 C C . SER A 1 113 ? -20.242 9.234 26.908 1.00 33.53 113 SER A 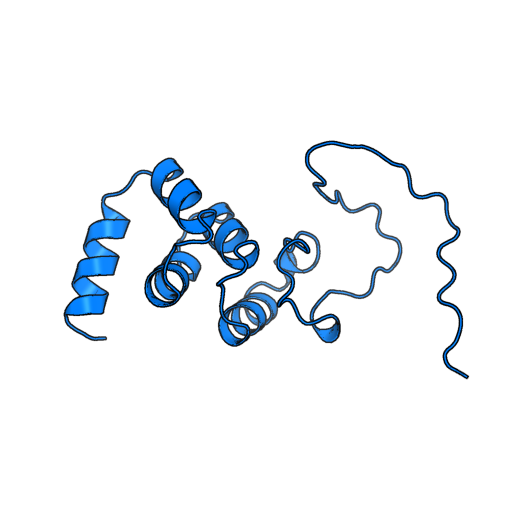C 1
ATOM 938 O O . SER A 1 113 ? -21.435 9.366 26.624 1.00 33.53 113 SER A O 1
ATOM 940 N N . VAL A 1 114 ? -19.618 8.059 26.920 1.00 32.31 114 VAL A N 1
ATOM 941 C CA . VAL A 1 114 ? -20.339 6.797 27.099 1.00 32.31 114 VAL A CA 1
ATOM 942 C C . VAL A 1 114 ? -20.861 6.798 28.544 1.00 32.31 114 VAL A C 1
ATOM 944 O O . VAL A 1 114 ? -20.068 6.985 29.469 1.00 32.31 114 VAL A O 1
ATOM 947 N N . GLN A 1 115 ? -22.184 6.711 28.709 1.00 35.03 115 GLN A N 1
ATOM 948 C CA . GLN A 1 115 ? -22.848 6.394 29.982 1.00 35.03 115 GLN A CA 1
ATOM 949 C C . GLN A 1 115 ? -22.661 4.917 30.323 1.00 35.03 115 GLN A C 1
ATOM 951 O O . GLN A 1 115 ? -22.656 4.103 29.372 1.00 35.03 115 GLN A O 1
#

Sequence (115 aa):
MTIKEFEIQYALGSLSIDDLRRLAQNSNTSKRVLTILIKDPYWNIPYYVVANPNTPIDIIVELALTKPWWGRDMPVRNPNIPKDILPEDKGHKGWWLFWGKEKTVDETYRINSVQ